Protein AF-A0A1V5Y2J2-F1 (afdb_monomer)

Nearest PDB structures (foldseek):
  9dbq-assembly1_B  TM=7.303E-01  e=3.347E+00  Homo sapiens
  1kmi-assembly1_Z-2  TM=5.490E-01  e=2.030E+00  Escherichia coli
  8vpb-assembly1_B  TM=4.906E-01  e=1.156E+00  Acetivibrio thermocellus ATCC 27405
  5mkk-assembly1_A  TM=4.996E-01  e=5.186E+00  Thermus thermophilus HB27

Foldseek 3Di:
DPPLLVVLVVVLVVLVVVLVVVLVVLVVVLVVLVVVLVVLVVVCVVPPPDVVSVVVNVVSVVVNVVSVVVNVVSVVVSVVSNVVSVVVSVVVVVVVVVVVVVVVVVVVVVVVCCVPPVVVVVVVVVVVVVVVVVVVVVVVVVVVVVVVVVVVVVVVDDPPD

pLDDT: mean 92.44, std 9.31, range [52.56, 97.94]

Sequence (161 aa):
MDIAIVEILNQIEELSRRSEMESDRMTRELAPLENRREDLFNQLSRLGNNENLSRELDQTDEKISELKKKRQEAHNEAVSKIRALRLEAEQVRNRKIEEFKRKYAQIAEERDAIRDEIIPELEQELRDLAIKKKNCDSQLLMLTSEINALDRLEINTPRLE

Mean predicted aligned error: 9.73 Å

Solvent-accessible surface area (backbone atoms only — not comparable to full-atom values): 8704 Å² total; per-residue (Å²): 129,58,67,69,52,53,52,46,51,51,52,43,51,53,48,50,54,52,50,50,56,52,50,52,50,51,51,64,63,42,52,61,46,56,51,48,39,51,53,38,51,55,47,43,72,73,69,46,96,45,67,69,53,50,54,52,36,53,55,41,50,50,52,51,50,53,53,53,49,52,51,51,51,54,50,53,52,47,52,50,53,44,52,53,46,53,51,52,46,48,51,55,52,50,54,52,54,51,52,50,51,52,53,53,50,52,53,50,52,54,50,47,46,44,60,73,48,51,48,54,51,51,53,48,51,51,51,53,50,52,52,52,48,54,50,50,55,52,52,50,51,50,52,54,53,51,50,58,51,49,56,56,49,61,74,69,52,79,82,88,124

Secondary structure (DSSP, 8-state):
--HHHHHHHHHHHHHHHHHHHHHHHHHHHHHHHHHHHHHHHHHHHHH-S-HHHHHHHHHHHHHHHHHHHHHHHHHHHHHHHHHHHHHHHHHHHHHHHHHHHHHHHHHHHHHHHIIIIIHHHHHHHHHHHHHHHHHHHHHHHHHHHHHHHHHHHHHTS----

Radius of gyration: 47.74 Å; Cα contacts (8 Å, |Δi|>4): 46; chains: 1; bounding box: 97×42×135 Å

Structure (mmCIF, N/CA/C/O backbone):
data_AF-A0A1V5Y2J2-F1
#
_entry.id   AF-A0A1V5Y2J2-F1
#
loop_
_atom_site.group_PDB
_atom_site.id
_atom_site.type_symbol
_atom_site.label_atom_id
_atom_site.label_alt_id
_atom_site.label_comp_id
_atom_site.label_asym_id
_atom_site.label_entity_id
_atom_site.label_seq_id
_atom_site.pdbx_PDB_ins_code
_atom_site.Cartn_x
_atom_site.Cartn_y
_atom_site.Cartn_z
_atom_site.occupancy
_atom_site.B_iso_or_equiv
_atom_site.auth_seq_id
_atom_site.auth_comp_id
_atom_site.auth_asym_id
_atom_site.auth_atom_id
_atom_site.pdbx_PDB_model_num
ATOM 1 N N . MET A 1 1 ? 9.505 9.931 -1.154 1.00 54.50 1 MET A N 1
ATOM 2 C CA . MET A 1 1 ? 8.362 9.089 -0.737 1.00 54.50 1 MET A CA 1
ATOM 3 C C . MET A 1 1 ? 7.151 9.611 -1.497 1.00 54.50 1 MET A C 1
ATOM 5 O O . MET A 1 1 ? 7.032 10.828 -1.563 1.00 54.50 1 MET A O 1
ATOM 9 N N . ASP A 1 2 ? 6.353 8.768 -2.165 1.00 71.56 2 ASP A N 1
ATOM 10 C CA . ASP A 1 2 ? 5.178 9.260 -2.910 1.00 71.56 2 ASP A CA 1
ATOM 11 C C . ASP A 1 2 ? 4.220 9.980 -1.965 1.00 71.56 2 ASP A C 1
ATOM 13 O O . ASP A 1 2 ? 3.911 9.445 -0.900 1.00 71.56 2 ASP A O 1
ATOM 17 N N . ILE A 1 3 ? 3.742 11.158 -2.378 1.00 75.38 3 ILE A N 1
ATOM 18 C CA . ILE A 1 3 ? 2.798 11.983 -1.608 1.00 75.38 3 ILE A CA 1
ATOM 19 C C . ILE A 1 3 ? 1.583 11.137 -1.193 1.00 75.38 3 ILE A C 1
ATOM 21 O O . ILE A 1 3 ? 1.216 11.138 -0.025 1.00 75.38 3 ILE A O 1
ATOM 25 N N . ALA A 1 4 ? 1.088 10.282 -2.095 1.00 83.88 4 ALA A N 1
ATOM 26 C CA . ALA A 1 4 ? -0.011 9.357 -1.821 1.00 83.88 4 ALA A CA 1
ATOM 27 C C . ALA A 1 4 ? 0.285 8.340 -0.696 1.00 83.88 4 ALA A C 1
ATOM 29 O O . ALA A 1 4 ? -0.571 8.075 0.139 1.00 83.88 4 ALA A O 1
ATOM 30 N N . ILE A 1 5 ? 1.498 7.772 -0.625 1.00 89.31 5 ILE A N 1
ATOM 31 C CA . ILE A 1 5 ? 1.845 6.818 0.448 1.00 89.31 5 ILE A CA 1
ATOM 32 C C . ILE A 1 5 ? 1.982 7.550 1.786 1.00 89.31 5 ILE A C 1
ATOM 34 O O . ILE A 1 5 ? 1.560 7.028 2.815 1.00 89.31 5 ILE A O 1
ATOM 38 N N . VAL A 1 6 ? 2.557 8.754 1.780 1.00 91.69 6 VAL A N 1
ATOM 39 C CA . VAL A 1 6 ? 2.693 9.579 2.989 1.00 91.69 6 VAL A CA 1
ATOM 40 C C . VAL A 1 6 ? 1.320 9.967 3.536 1.00 91.69 6 VAL A C 1
ATOM 42 O O . VAL A 1 6 ? 1.083 9.838 4.733 1.00 91.69 6 VAL A O 1
ATOM 45 N N . GLU A 1 7 ? 0.395 10.374 2.669 1.00 93.75 7 GLU A N 1
ATOM 46 C CA . GLU A 1 7 ? -0.983 10.693 3.053 1.00 93.75 7 GLU A CA 1
ATOM 47 C C . GLU A 1 7 ? -1.704 9.489 3.668 1.00 93.75 7 GLU A C 1
ATOM 49 O O . GLU A 1 7 ? -2.307 9.621 4.734 1.00 93.75 7 GLU A O 1
ATOM 54 N N . ILE A 1 8 ? -1.581 8.300 3.068 1.00 93.38 8 ILE A N 1
ATOM 55 C CA . ILE A 1 8 ? -2.175 7.069 3.613 1.00 93.38 8 ILE A CA 1
ATOM 56 C C . ILE A 1 8 ? -1.591 6.732 4.993 1.00 93.38 8 ILE A C 1
ATOM 58 O O . ILE A 1 8 ? -2.326 6.359 5.909 1.00 93.38 8 ILE A O 1
ATOM 62 N N . LEU A 1 9 ? -0.275 6.876 5.174 1.00 93.38 9 LEU A N 1
ATOM 63 C CA . LEU A 1 9 ? 0.371 6.636 6.467 1.00 93.38 9 LEU A CA 1
ATOM 64 C C . LEU A 1 9 ? -0.114 7.624 7.534 1.00 93.38 9 LEU A C 1
ATOM 66 O O . LEU A 1 9 ? -0.426 7.196 8.645 1.00 93.38 9 LEU A O 1
ATOM 70 N N . ASN A 1 10 ? -0.261 8.903 7.183 1.00 95.62 10 ASN A N 1
ATOM 71 C CA . ASN A 1 10 ? -0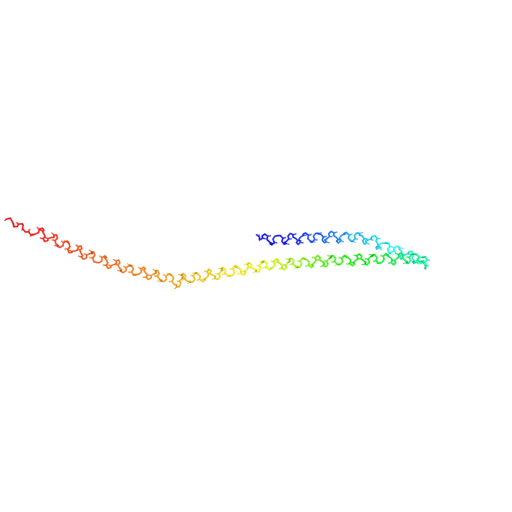.810 9.917 8.085 1.00 95.62 10 ASN A CA 1
ATOM 72 C C . ASN A 1 10 ? -2.250 9.579 8.500 1.00 95.62 10 ASN A C 1
ATOM 74 O O . ASN A 1 10 ? -2.594 9.684 9.676 1.00 95.62 10 ASN A O 1
ATOM 78 N N . GLN A 1 11 ? -3.084 9.113 7.565 1.00 95.69 11 GLN A N 1
ATOM 79 C CA . GLN A 1 11 ? -4.452 8.680 7.868 1.00 95.69 11 GLN A CA 1
ATOM 80 C C . GLN A 1 11 ? -4.483 7.455 8.795 1.00 95.69 11 GLN A C 1
ATOM 82 O O . GLN A 1 11 ? -5.300 7.399 9.715 1.00 95.69 11 GLN A O 1
ATOM 87 N N . ILE A 1 12 ? -3.590 6.478 8.591 1.00 96.00 12 ILE A N 1
ATOM 88 C CA . ILE A 1 12 ? -3.457 5.314 9.484 1.00 96.00 12 ILE A CA 1
ATOM 89 C C . ILE A 1 12 ? -3.047 5.757 10.892 1.00 96.00 12 ILE A C 1
ATOM 91 O O . ILE A 1 12 ? -3.602 5.257 11.874 1.00 96.00 12 ILE A O 1
ATOM 95 N N . GLU A 1 13 ? -2.092 6.682 11.001 1.00 96.00 13 GLU A N 1
ATOM 96 C CA . GLU A 1 13 ? -1.635 7.204 12.288 1.00 96.00 13 GLU A CA 1
ATOM 97 C C . GLU A 1 13 ? -2.765 7.945 13.011 1.00 96.00 13 GLU A C 1
ATOM 99 O O . GLU A 1 13 ? -3.022 7.694 14.191 1.00 96.00 13 GLU A O 1
ATOM 104 N N . GLU A 1 14 ? -3.499 8.797 12.297 1.00 96.44 14 GLU A N 1
ATOM 105 C CA . GLU A 1 14 ? -4.632 9.528 12.851 1.00 96.44 14 GLU A CA 1
ATOM 106 C C . GLU A 1 14 ? -5.746 8.586 13.332 1.00 96.44 14 GLU A C 1
ATOM 108 O O . GLU A 1 14 ? -6.247 8.739 14.449 1.00 96.44 14 GLU A O 1
ATOM 113 N N . LEU A 1 15 ? -6.109 7.577 12.533 1.00 95.50 15 LEU A N 1
ATOM 114 C CA . LEU A 1 15 ? -7.089 6.561 12.926 1.00 95.50 15 LEU A CA 1
ATOM 115 C C . LEU A 1 15 ? -6.640 5.772 14.156 1.00 95.50 15 LEU A C 1
ATOM 117 O O . LEU A 1 15 ? -7.455 5.521 15.043 1.00 95.50 15 LEU A O 1
ATOM 121 N N . SER A 1 16 ? -5.358 5.410 14.230 1.00 93.75 16 SER A N 1
ATOM 122 C CA . SER A 1 16 ? -4.807 4.676 15.373 1.00 93.75 16 SER A CA 1
ATOM 123 C C . SER A 1 16 ? -4.900 5.513 16.649 1.00 93.75 16 SER A C 1
ATOM 125 O O . SER A 1 16 ? -5.477 5.057 17.634 1.00 93.75 16 SER A O 1
ATOM 127 N N . ARG A 1 17 ? -4.467 6.782 16.601 1.00 96.25 17 ARG A N 1
ATOM 128 C CA . ARG A 1 17 ? -4.571 7.704 17.745 1.00 96.25 17 ARG A CA 1
ATOM 129 C C . ARG A 1 17 ? -6.018 7.918 18.183 1.00 96.25 17 ARG A C 1
ATOM 131 O O . ARG A 1 17 ? -6.317 7.878 19.373 1.00 96.25 17 ARG A O 1
ATOM 138 N N . ARG A 1 18 ? -6.940 8.132 17.237 1.00 94.38 18 ARG A N 1
ATOM 139 C CA . ARG A 1 18 ? -8.372 8.283 17.548 1.00 94.38 18 ARG A CA 1
ATOM 140 C C . ARG A 1 18 ? -8.944 7.019 18.193 1.00 94.38 18 ARG A C 1
ATOM 142 O O . ARG A 1 18 ? -9.685 7.128 19.166 1.00 94.38 18 ARG A O 1
ATOM 149 N N . SER A 1 19 ? -8.582 5.839 17.688 1.00 93.69 19 SER A N 1
ATOM 150 C CA . SER A 1 19 ? -9.021 4.559 18.251 1.00 93.69 19 SER A CA 1
ATOM 151 C C . SER A 1 19 ? -8.508 4.339 19.675 1.00 93.69 19 SER A C 1
ATOM 153 O O . SER A 1 19 ? -9.241 3.795 20.498 1.00 93.69 19 SER A O 1
ATOM 155 N N . GLU A 1 20 ? -7.270 4.736 19.972 1.00 93.81 20 GLU A N 1
ATOM 156 C CA . GLU A 1 20 ? -6.704 4.652 21.323 1.00 93.81 20 GLU A CA 1
ATOM 157 C C . GLU A 1 20 ? -7.438 5.583 22.289 1.00 93.81 20 GLU A C 1
ATOM 159 O O . GLU A 1 20 ? -7.930 5.125 23.320 1.00 93.81 20 GLU A O 1
ATOM 164 N N . MET A 1 21 ? -7.615 6.856 21.918 1.00 95.25 21 MET A N 1
ATOM 165 C CA . MET A 1 21 ? -8.342 7.824 22.749 1.00 95.25 21 MET A CA 1
ATOM 166 C C . MET A 1 21 ? -9.772 7.367 23.063 1.00 95.25 21 MET A C 1
ATOM 168 O O . MET A 1 21 ? -10.238 7.508 24.194 1.00 95.25 21 MET A O 1
ATOM 172 N N . GLU A 1 22 ? -10.472 6.806 22.078 1.00 93.44 22 GLU A N 1
ATOM 173 C CA . GLU A 1 22 ? -11.839 6.317 22.262 1.00 93.44 22 GLU A CA 1
ATOM 174 C C . GLU A 1 22 ? -11.881 5.048 23.138 1.00 93.44 22 GLU A C 1
ATOM 176 O O . GLU A 1 22 ? -12.752 4.909 23.999 1.00 93.44 22 GLU A O 1
ATOM 181 N N . SER A 1 23 ? -10.902 4.147 22.995 1.00 92.12 23 SER A N 1
ATOM 182 C CA . SER A 1 23 ? -10.745 2.984 23.882 1.00 92.12 23 SER A CA 1
ATOM 183 C C . SER A 1 23 ? -10.490 3.404 25.334 1.00 92.12 23 SER A C 1
ATOM 185 O O . SER A 1 23 ? -11.089 2.843 26.259 1.00 92.12 23 SER A O 1
ATOM 187 N N . ASP A 1 24 ? -9.635 4.402 25.547 1.00 94.81 24 ASP A N 1
ATOM 188 C CA . ASP A 1 24 ? -9.339 4.941 26.875 1.00 94.81 24 ASP A CA 1
ATOM 189 C C . ASP A 1 24 ? -10.571 5.587 27.500 1.00 94.81 24 ASP A C 1
ATOM 191 O O . ASP A 1 24 ? -10.886 5.341 28.668 1.00 94.81 24 ASP A O 1
ATOM 195 N N . ARG A 1 25 ? -11.313 6.373 26.713 1.00 95.94 25 ARG A N 1
ATOM 196 C CA . ARG A 1 25 ? -12.572 6.978 27.147 1.00 95.94 25 ARG A CA 1
ATOM 197 C C . ARG A 1 25 ? -13.569 5.915 27.609 1.00 95.94 25 ARG A C 1
ATOM 199 O O . ARG A 1 25 ? -14.072 6.012 28.725 1.00 95.94 25 ARG A O 1
ATOM 206 N N . MET A 1 26 ? -13.816 4.885 26.800 1.00 94.12 26 MET A N 1
ATOM 207 C CA . MET A 1 26 ? -14.757 3.820 27.166 1.00 94.12 26 MET A CA 1
ATOM 208 C C . MET A 1 26 ? -14.290 3.018 28.382 1.00 94.12 26 MET A C 1
ATOM 210 O O . MET A 1 26 ? -15.109 2.609 29.200 1.00 94.12 26 MET A O 1
ATOM 214 N N . THR A 1 27 ? -12.980 2.828 28.549 1.00 93.75 27 THR A N 1
ATOM 215 C CA . THR A 1 27 ? -12.422 2.186 29.750 1.00 93.75 27 THR A CA 1
ATOM 216 C C . THR A 1 27 ? -12.724 3.010 31.004 1.00 93.75 27 THR A C 1
ATOM 218 O O . THR A 1 27 ? -13.126 2.452 32.025 1.00 93.75 27 THR A O 1
ATOM 221 N N . ARG A 1 28 ? -12.599 4.341 30.922 1.00 94.94 28 ARG A N 1
ATOM 222 C CA . ARG A 1 28 ? -12.957 5.248 32.025 1.00 94.94 28 ARG A CA 1
ATOM 223 C C . ARG A 1 28 ? -14.457 5.263 32.318 1.00 94.94 28 ARG A C 1
ATOM 225 O O . ARG A 1 28 ? -14.819 5.383 33.480 1.00 94.94 28 ARG A O 1
ATOM 232 N N . GLU A 1 29 ? -15.312 5.138 31.304 1.00 95.12 29 GLU A N 1
ATOM 233 C CA . GLU A 1 29 ? -16.772 5.053 31.481 1.00 95.12 29 GLU A CA 1
ATOM 234 C C . GLU A 1 29 ? -17.213 3.697 32.074 1.00 95.12 29 GLU A C 1
ATOM 236 O O . GLU A 1 29 ? -18.138 3.653 32.883 1.00 95.12 29 GLU A O 1
ATOM 241 N N . LEU A 1 30 ? -16.526 2.598 31.736 1.00 96.56 30 LEU A N 1
ATOM 242 C CA . LEU A 1 30 ? -16.814 1.250 32.249 1.00 96.56 30 LEU A CA 1
ATOM 243 C C . LEU A 1 30 ? -16.416 1.056 33.716 1.00 96.56 30 LEU A C 1
ATOM 245 O O . LEU A 1 30 ? -17.176 0.462 34.477 1.00 96.56 30 LEU A O 1
ATOM 249 N N . ALA A 1 31 ? -15.252 1.565 34.125 1.00 96.44 31 ALA A N 1
ATOM 250 C CA . ALA A 1 31 ? -14.715 1.366 35.473 1.00 96.44 31 ALA A CA 1
ATOM 251 C C . ALA A 1 31 ? -15.699 1.699 36.625 1.00 96.44 31 ALA A C 1
ATOM 253 O O . ALA A 1 31 ? -15.871 0.860 37.513 1.00 96.44 31 ALA A O 1
ATOM 254 N N . PRO A 1 32 ? -16.387 2.862 36.655 1.00 97.50 32 PRO A N 1
ATOM 255 C CA . PRO A 1 32 ? -17.336 3.162 37.727 1.00 97.50 32 PRO A CA 1
ATOM 256 C C . PRO A 1 32 ? -18.569 2.251 37.703 1.00 97.50 32 PRO A C 1
ATOM 258 O O . PRO A 1 32 ? -19.116 1.959 38.763 1.00 97.50 32 PRO A O 1
ATOM 261 N N . LEU A 1 33 ? -18.999 1.782 36.528 1.00 97.19 33 LEU A N 1
ATOM 262 C CA . LEU A 1 33 ? -20.123 0.854 36.411 1.00 97.19 33 LEU A CA 1
ATOM 263 C C . LEU A 1 33 ? -19.753 -0.534 36.933 1.00 97.19 33 LEU A C 1
ATOM 265 O O . LEU A 1 33 ? -20.547 -1.139 37.644 1.00 97.19 33 LEU A O 1
ATOM 269 N N . GLU A 1 34 ? -18.543 -1.017 36.643 1.00 95.75 34 GLU A N 1
ATOM 270 C CA . GLU A 1 34 ?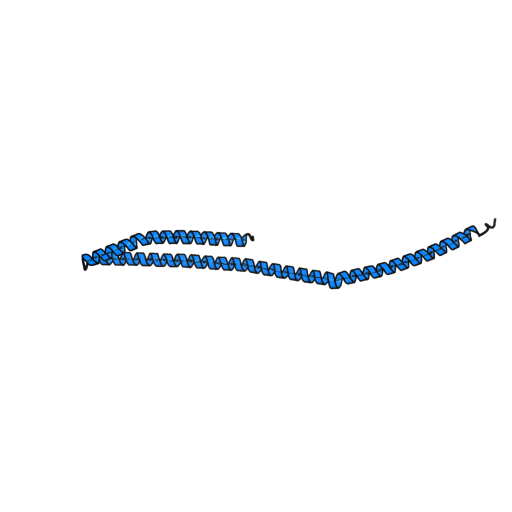 -18.054 -2.292 37.179 1.00 95.75 34 GLU A CA 1
ATOM 271 C C . GLU A 1 34 ? -17.930 -2.244 38.710 1.00 95.75 34 GLU A C 1
ATOM 273 O O . GLU A 1 34 ? -18.367 -3.180 39.381 1.00 95.75 34 GLU A O 1
ATOM 278 N N . ASN A 1 35 ? -17.453 -1.126 39.269 1.00 97.00 35 ASN A N 1
ATOM 279 C CA . ASN A 1 35 ? -17.456 -0.908 40.719 1.00 97.00 35 ASN A CA 1
ATOM 280 C C . ASN A 1 35 ? -18.886 -0.875 41.286 1.00 97.00 35 ASN A C 1
ATOM 282 O O . ASN A 1 35 ? -19.169 -1.524 42.290 1.00 97.00 35 ASN A O 1
ATOM 286 N N . ARG A 1 36 ? -19.814 -0.166 40.625 1.00 96.25 36 ARG A N 1
ATOM 287 C CA . ARG A 1 36 ? -21.217 -0.094 41.059 1.00 96.25 36 ARG A CA 1
ATOM 288 C C . ARG A 1 36 ? -21.896 -1.461 41.026 1.00 96.25 36 ARG A C 1
ATOM 290 O O . ARG A 1 36 ? -22.638 -1.779 41.951 1.00 96.25 36 ARG A O 1
ATOM 297 N N . ARG A 1 37 ? -21.635 -2.269 39.996 1.00 97.06 37 ARG A N 1
ATOM 298 C CA . ARG A 1 37 ? -22.133 -3.645 39.880 1.00 97.06 37 ARG A CA 1
ATOM 299 C C . ARG A 1 37 ? -21.678 -4.491 41.068 1.00 97.06 37 ARG A C 1
ATOM 301 O O . ARG A 1 37 ? -22.496 -5.170 41.681 1.00 97.06 37 ARG A O 1
ATOM 308 N N . GLU A 1 38 ? -20.394 -4.417 41.411 1.00 96.62 38 GLU A N 1
ATOM 309 C CA . GLU A 1 38 ? -19.823 -5.141 42.552 1.00 96.62 38 GLU A CA 1
ATOM 310 C C . GLU A 1 38 ? -20.456 -4.694 43.881 1.00 96.62 38 GLU A C 1
ATOM 312 O O . GLU A 1 38 ? -20.842 -5.521 44.708 1.00 96.62 38 GLU A O 1
ATOM 317 N N . ASP A 1 39 ? -20.649 -3.387 44.072 1.00 96.44 39 ASP A N 1
ATOM 318 C CA . ASP A 1 39 ? -21.320 -2.843 45.256 1.00 96.44 39 ASP A CA 1
ATOM 319 C C . ASP A 1 39 ? -22.775 -3.322 45.372 1.00 96.44 39 ASP A C 1
ATOM 321 O O . ASP A 1 39 ? -23.208 -3.728 46.453 1.00 96.44 39 ASP A O 1
ATOM 325 N N . LEU A 1 40 ? -23.533 -3.296 44.271 1.00 95.19 40 LEU A N 1
ATOM 326 C CA . LEU A 1 40 ? -24.924 -3.757 44.225 1.00 95.19 40 LEU A CA 1
ATOM 327 C C . LEU A 1 40 ? -25.027 -5.253 44.525 1.00 95.19 40 LEU A C 1
ATOM 329 O O . LEU A 1 40 ? -25.873 -5.661 45.322 1.00 95.19 40 LEU A O 1
ATOM 333 N N . PHE A 1 41 ? -24.128 -6.060 43.962 1.00 94.25 41 PHE A N 1
ATOM 334 C CA . PHE A 1 41 ? -24.050 -7.492 44.234 1.00 94.25 41 PHE A CA 1
ATOM 335 C C . PHE A 1 41 ? -23.757 -7.780 45.715 1.00 94.25 41 PHE A C 1
ATOM 337 O O . PHE A 1 41 ? -24.423 -8.605 46.351 1.00 94.25 41 PHE A O 1
ATOM 344 N N . ASN A 1 42 ? -22.810 -7.046 46.303 1.00 94.62 42 ASN A N 1
ATOM 345 C CA . ASN A 1 42 ? -22.481 -7.151 47.723 1.00 94.62 42 ASN A CA 1
ATOM 346 C C . ASN A 1 42 ? -23.651 -6.728 48.625 1.00 94.62 42 ASN A C 1
ATOM 348 O O . ASN A 1 42 ? -23.901 -7.358 49.657 1.00 94.62 42 ASN A O 1
ATOM 352 N N . GLN A 1 43 ? -24.395 -5.686 48.247 1.00 93.75 43 GLN A N 1
ATOM 353 C CA . GLN A 1 43 ? -25.591 -5.254 48.974 1.00 93.75 43 GLN A CA 1
ATOM 354 C C . GLN A 1 43 ? -26.719 -6.284 48.885 1.00 93.75 43 GLN A C 1
ATOM 356 O O . GLN A 1 43 ? -27.289 -6.636 49.918 1.00 93.75 43 GLN A O 1
ATOM 361 N N . LEU A 1 44 ? -27.003 -6.813 47.692 1.00 93.12 44 LEU A N 1
ATOM 362 C CA . LEU A 1 44 ? -27.979 -7.888 47.479 1.00 93.12 44 LEU A CA 1
ATOM 363 C C . LEU A 1 44 ? -27.644 -9.132 48.301 1.00 93.12 44 LEU A C 1
ATOM 365 O O . LEU A 1 44 ? -28.534 -9.705 48.925 1.00 93.12 44 LEU A O 1
ATOM 369 N N . SER A 1 45 ? -26.363 -9.496 48.368 1.00 91.62 45 SER A N 1
ATOM 370 C CA . SER A 1 45 ? -25.888 -10.642 49.152 1.00 91.62 45 SER A CA 1
ATOM 371 C C . SER A 1 45 ? -26.129 -10.480 50.657 1.00 91.62 45 SER A C 1
ATOM 373 O O . SER A 1 45 ? -26.371 -11.464 51.350 1.00 91.62 45 SER A O 1
ATOM 375 N N . ARG A 1 46 ? -26.073 -9.246 51.180 1.00 92.50 46 ARG A N 1
ATOM 376 C CA . ARG A 1 46 ? -26.315 -8.950 52.605 1.00 92.50 46 ARG A CA 1
ATOM 377 C C . ARG A 1 46 ? -27.791 -8.785 52.936 1.00 92.50 46 ARG A C 1
ATOM 379 O O . ARG A 1 46 ? -28.231 -9.228 53.991 1.00 92.50 46 ARG A O 1
ATOM 386 N N . LEU A 1 47 ? -28.519 -8.074 52.080 1.00 89.75 47 LEU A N 1
ATOM 387 C CA . LEU A 1 47 ? -29.898 -7.672 52.345 1.00 89.75 47 LEU A CA 1
ATOM 388 C C . LEU A 1 47 ? -30.898 -8.766 51.959 1.00 89.75 47 LEU A C 1
ATOM 390 O O . LEU A 1 47 ? -31.941 -8.854 52.598 1.00 89.75 47 LEU A O 1
ATOM 394 N N . GLY A 1 48 ? -30.567 -9.610 50.973 1.00 81.25 48 GLY A N 1
ATOM 395 C CA . GLY A 1 48 ? -31.465 -10.625 50.420 1.00 81.25 48 GLY A CA 1
ATOM 396 C C . GLY A 1 48 ? -32.688 -10.014 49.718 1.00 81.25 48 GLY A C 1
ATOM 397 O O . GLY A 1 48 ? -33.161 -8.950 50.100 1.00 81.25 48 GLY A O 1
ATOM 398 N N . ASN A 1 49 ? -33.193 -10.670 48.665 1.00 78.75 49 ASN A N 1
ATOM 399 C CA . ASN A 1 49 ? -34.448 -10.363 47.946 1.00 78.75 49 ASN A CA 1
ATOM 400 C C . ASN A 1 49 ? -34.904 -8.887 47.947 1.00 78.75 49 ASN A C 1
ATOM 402 O O . ASN A 1 49 ? -36.046 -8.571 48.282 1.00 78.75 49 ASN A O 1
ATOM 406 N N . ASN A 1 50 ? -34.018 -7.973 47.547 1.00 93.38 50 ASN A N 1
ATOM 407 C CA . ASN A 1 50 ? -34.359 -6.570 47.361 1.00 93.38 50 ASN A CA 1
ATOM 408 C C . ASN A 1 50 ? -34.579 -6.310 45.869 1.00 93.38 50 ASN A C 1
ATOM 410 O O . ASN A 1 50 ? -33.621 -6.166 45.109 1.00 93.38 50 ASN A O 1
ATOM 414 N N . GLU A 1 51 ? -35.844 -6.256 45.451 1.00 91.44 51 GLU A N 1
ATOM 415 C CA . GLU A 1 51 ? -36.216 -6.080 44.040 1.00 91.44 51 GLU A CA 1
ATOM 416 C C . GLU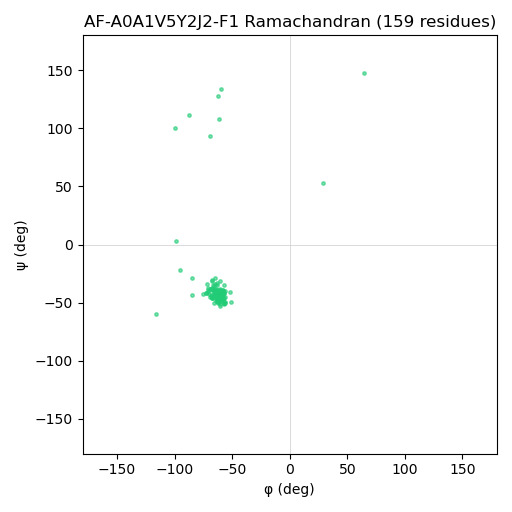 A 1 51 ? -35.630 -4.808 43.417 1.00 91.44 51 GLU A C 1
ATOM 418 O O . GLU A 1 51 ? -35.255 -4.819 42.246 1.00 91.44 51 GLU A O 1
ATOM 423 N N . ASN A 1 52 ? -35.511 -3.721 44.187 1.00 94.00 52 ASN A N 1
ATOM 424 C CA . ASN A 1 52 ? -34.952 -2.469 43.679 1.00 94.00 52 ASN A CA 1
ATOM 425 C C . ASN A 1 52 ? -33.460 -2.618 43.369 1.00 94.00 52 ASN A C 1
ATOM 427 O O . ASN A 1 52 ? -33.022 -2.209 42.297 1.00 94.00 52 ASN A O 1
ATOM 431 N N . LEU A 1 53 ? -32.698 -3.247 44.271 1.00 93.75 53 LEU A N 1
ATOM 432 C CA . LEU A 1 53 ? -31.278 -3.515 44.038 1.00 93.75 53 LEU A CA 1
ATOM 433 C C . LEU A 1 53 ? -31.072 -4.511 42.892 1.00 93.75 53 LEU A C 1
ATOM 435 O O . LEU A 1 53 ? -30.134 -4.342 42.122 1.00 93.75 53 LEU A O 1
ATOM 439 N N . SER A 1 54 ? -31.955 -5.507 42.750 1.00 93.69 54 SER A N 1
ATOM 440 C CA . SER A 1 54 ? -31.908 -6.451 41.624 1.00 93.69 54 SER A CA 1
ATOM 441 C C . SER A 1 54 ? -32.098 -5.731 40.292 1.00 93.69 54 SER A C 1
ATOM 443 O O . SER A 1 54 ? -31.279 -5.885 39.396 1.00 93.69 54 SER A O 1
ATOM 445 N N . ARG A 1 55 ? -33.121 -4.873 40.180 1.00 95.50 55 ARG A N 1
ATOM 446 C CA . ARG A 1 55 ? -33.352 -4.085 38.959 1.00 95.50 55 ARG A CA 1
ATOM 447 C C . ARG A 1 55 ? -32.202 -3.130 38.654 1.00 95.50 55 ARG A C 1
ATOM 449 O O . ARG A 1 55 ? -31.868 -2.938 37.491 1.00 95.50 55 ARG A O 1
ATOM 456 N N . GLU A 1 56 ? -31.611 -2.503 39.672 1.00 95.94 56 GLU A N 1
ATOM 457 C CA . GLU A 1 56 ? -30.464 -1.612 39.471 1.00 95.94 56 GLU A CA 1
ATOM 458 C C . GLU A 1 56 ? -29.216 -2.382 39.012 1.00 95.94 56 GLU A C 1
ATOM 460 O O . GLU A 1 56 ? -28.470 -1.890 38.161 1.00 95.94 56 GLU A O 1
ATOM 465 N N . LEU A 1 57 ? -29.003 -3.595 39.537 1.00 96.25 57 LEU A N 1
ATOM 466 C CA . LEU A 1 57 ? -27.927 -4.484 39.104 1.00 96.25 57 LEU A CA 1
ATOM 467 C C . LEU A 1 57 ? -28.106 -4.864 37.632 1.00 96.25 57 LEU A C 1
ATOM 469 O O . LEU A 1 57 ? -27.187 -4.638 36.848 1.00 96.25 57 LEU A O 1
ATOM 473 N N . ASP A 1 58 ? -29.305 -5.307 37.248 1.00 96.56 58 ASP A N 1
ATOM 474 C CA . ASP A 1 58 ? -29.630 -5.675 35.865 1.00 96.56 58 ASP A CA 1
ATOM 475 C C . ASP A 1 58 ? -29.398 -4.496 34.900 1.00 96.56 58 ASP A C 1
ATOM 477 O O . ASP A 1 58 ? -28.713 -4.635 33.888 1.00 96.56 58 ASP A O 1
ATOM 481 N N . GLN A 1 59 ? -29.872 -3.292 35.246 1.00 97.06 59 GLN A N 1
ATOM 482 C CA . GLN A 1 59 ? -29.641 -2.079 34.445 1.00 97.06 59 GLN A CA 1
ATOM 483 C C . GLN A 1 59 ? -28.158 -1.698 34.346 1.00 97.06 59 GLN A C 1
ATOM 485 O O . GLN A 1 59 ? -27.715 -1.135 33.340 1.00 97.06 59 GLN A O 1
ATOM 490 N N . THR A 1 60 ? -27.387 -1.940 35.406 1.00 97.06 60 THR A N 1
ATOM 491 C CA . THR A 1 60 ? -25.944 -1.682 35.407 1.00 97.06 60 THR A CA 1
ATOM 492 C C . THR A 1 60 ? -25.230 -2.680 34.499 1.00 97.06 60 THR A C 1
ATOM 494 O O . THR A 1 60 ? -24.383 -2.273 33.703 1.00 97.06 60 THR A O 1
ATOM 497 N N . ASP A 1 61 ? -25.610 -3.956 34.551 1.00 97.25 61 ASP A N 1
ATOM 498 C CA . ASP A 1 61 ? -25.073 -5.006 33.686 1.00 97.25 61 ASP A CA 1
ATOM 499 C C . ASP A 1 61 ? -25.408 -4.778 32.207 1.00 97.25 61 ASP A C 1
ATOM 501 O O . ASP A 1 61 ? -24.525 -4.911 31.353 1.00 97.25 61 ASP A O 1
ATOM 505 N N . GLU A 1 62 ? -26.633 -4.348 31.895 1.00 97.44 62 GLU A N 1
ATOM 506 C CA . GLU A 1 62 ? -27.027 -3.946 30.540 1.00 97.44 62 GLU A CA 1
ATOM 507 C C . GLU A 1 62 ? -26.123 -2.824 30.011 1.00 97.44 62 GLU A C 1
ATOM 509 O O . GLU A 1 62 ? -25.522 -2.968 28.944 1.00 97.44 62 GLU A O 1
ATOM 514 N N . LYS A 1 63 ? -25.919 -1.752 30.790 1.00 96.69 63 LYS A N 1
ATOM 515 C CA . LYS A 1 63 ? -25.034 -0.637 30.401 1.00 96.69 63 LYS A CA 1
ATOM 516 C C . LYS A 1 63 ? -23.582 -1.071 30.204 1.00 96.69 63 LYS A C 1
ATOM 518 O O . LYS A 1 63 ? -22.935 -0.634 29.252 1.00 96.69 63 LYS A O 1
ATOM 523 N N . ILE A 1 64 ? -23.053 -1.927 31.083 1.00 97.25 64 ILE A N 1
ATOM 524 C CA . ILE A 1 64 ? -21.697 -2.485 30.937 1.00 97.25 64 ILE A CA 1
ATOM 525 C C . ILE A 1 64 ? -21.596 -3.270 29.625 1.00 97.25 64 ILE A C 1
ATOM 527 O O . ILE A 1 64 ? -20.619 -3.120 28.887 1.00 97.25 64 ILE A O 1
ATOM 531 N N . SER A 1 65 ? -22.598 -4.097 29.325 1.00 96.62 65 SER A N 1
ATOM 532 C CA . SER A 1 65 ? -22.644 -4.911 28.110 1.00 96.62 65 SER A CA 1
ATOM 533 C C . SER A 1 65 ? -22.699 -4.048 26.846 1.00 96.62 65 SER A C 1
ATOM 535 O O . SER A 1 65 ? -21.905 -4.249 25.923 1.00 96.62 65 SER A O 1
ATOM 537 N N . GLU A 1 66 ? -23.557 -3.025 26.827 1.00 96.69 66 GLU A N 1
ATOM 538 C CA . GLU A 1 66 ? -23.662 -2.064 25.724 1.00 96.69 66 GLU A CA 1
ATOM 539 C C . GLU A 1 66 ? -22.341 -1.333 25.470 1.00 96.69 66 GLU A C 1
ATOM 541 O O . GLU A 1 66 ? -21.880 -1.262 24.328 1.00 96.69 66 GLU A O 1
ATOM 546 N N . LEU A 1 67 ? -21.684 -0.839 26.525 1.00 95.44 67 LEU A N 1
ATOM 547 C CA . LEU A 1 67 ? -20.396 -0.154 26.404 1.00 95.44 67 LEU A CA 1
ATOM 548 C C . LEU A 1 67 ? -19.286 -1.092 25.918 1.00 95.44 67 LEU A C 1
ATOM 550 O O . LEU A 1 67 ? -18.488 -0.705 25.062 1.00 95.44 67 LEU A O 1
ATOM 554 N N . LYS A 1 68 ? -19.243 -2.342 26.399 1.00 94.44 68 LYS A N 1
ATOM 555 C CA . LYS A 1 68 ? -18.286 -3.351 25.912 1.00 94.44 68 LYS A CA 1
ATOM 556 C C . LYS A 1 68 ? -18.508 -3.667 24.436 1.00 94.44 68 LYS A C 1
ATOM 558 O O . LYS A 1 68 ? -17.541 -3.722 23.674 1.00 94.44 68 LYS A O 1
ATOM 563 N N . LYS A 1 69 ? -19.765 -3.817 24.014 1.00 95.56 69 LYS A N 1
ATOM 564 C CA . LYS A 1 69 ? -20.122 -4.039 22.610 1.00 95.56 69 LYS A CA 1
ATOM 565 C C . LYS A 1 69 ? -19.709 -2.853 21.740 1.00 95.56 69 LYS A C 1
ATOM 567 O O . LYS A 1 69 ? -18.996 -3.046 20.758 1.00 95.56 69 LYS A O 1
ATOM 572 N N . LYS A 1 70 ? -20.065 -1.631 22.141 1.00 94.38 70 LYS A N 1
ATOM 573 C CA . LYS A 1 70 ? -19.693 -0.399 21.434 1.00 94.38 70 LYS A CA 1
ATOM 574 C C . LYS A 1 70 ? -18.174 -0.248 21.306 1.00 94.38 70 LYS A C 1
ATOM 576 O O . LYS A 1 70 ? -17.680 0.120 20.241 1.00 94.38 70 LYS A O 1
ATOM 581 N N . ARG A 1 71 ? -17.418 -0.597 22.354 1.00 94.00 71 ARG A N 1
ATOM 582 C CA . ARG A 1 71 ? -15.947 -0.615 22.327 1.00 94.00 71 ARG A CA 1
ATOM 583 C C . ARG A 1 71 ? -15.408 -1.576 21.280 1.00 94.00 71 ARG A C 1
ATOM 585 O O . ARG A 1 71 ? -14.518 -1.211 20.513 1.00 94.00 71 ARG A O 1
ATOM 592 N N . GLN A 1 72 ? -15.949 -2.789 21.241 1.00 94.12 72 GLN A N 1
ATOM 593 C CA . GLN A 1 72 ? -15.531 -3.792 20.272 1.00 94.12 72 GLN A CA 1
ATOM 594 C C . GLN A 1 72 ? -15.863 -3.369 18.836 1.00 94.12 72 GLN A C 1
ATOM 596 O O . GLN A 1 72 ? -15.041 -3.549 17.940 1.00 94.12 72 GLN A O 1
ATOM 601 N N . GLU A 1 73 ? -17.041 -2.790 18.612 1.00 95.25 73 GLU A N 1
ATOM 602 C CA . GLU A 1 73 ? -17.466 -2.292 17.301 1.00 95.25 73 GLU A CA 1
ATOM 603 C C . GLU A 1 73 ? -16.555 -1.168 16.802 1.00 95.25 73 GLU A C 1
ATOM 605 O O . GLU A 1 73 ? -16.042 -1.256 15.686 1.00 95.25 73 GLU A O 1
ATOM 610 N N . ALA A 1 74 ? -16.265 -0.175 17.649 1.00 94.00 74 ALA A N 1
ATOM 611 C CA . ALA A 1 74 ? -15.352 0.915 17.312 1.00 94.00 74 ALA A CA 1
ATOM 612 C C . ALA A 1 74 ? -13.941 0.403 16.973 1.00 94.00 74 ALA A C 1
ATOM 614 O O . ALA A 1 74 ? -13.330 0.839 15.995 1.00 94.00 74 ALA A O 1
ATOM 615 N N . HIS A 1 75 ? -13.434 -0.568 17.741 1.00 93.38 75 HIS A N 1
ATOM 616 C CA . HIS A 1 75 ? -12.146 -1.198 17.458 1.00 93.38 75 HIS A CA 1
ATOM 617 C C . HIS A 1 75 ? -12.152 -1.935 16.111 1.00 93.38 75 HIS A C 1
ATOM 619 O O . HIS A 1 75 ? -11.255 -1.742 15.288 1.00 93.38 75 HIS A O 1
ATOM 625 N N . ASN A 1 76 ? -13.179 -2.748 15.853 1.00 95.25 76 ASN A N 1
ATOM 626 C CA . ASN A 1 76 ? -13.317 -3.485 14.598 1.00 95.25 76 ASN A CA 1
ATOM 627 C C . ASN A 1 76 ? -13.409 -2.537 13.394 1.00 95.25 76 ASN A C 1
ATOM 629 O O . ASN A 1 76 ? -12.809 -2.804 12.351 1.00 95.25 76 ASN A O 1
ATOM 633 N N . GLU A 1 77 ? -14.122 -1.419 13.537 1.00 94.38 77 GLU A N 1
ATOM 634 C CA . GLU A 1 77 ? -14.229 -0.394 12.503 1.00 94.38 77 GLU A CA 1
ATOM 635 C C . GLU A 1 77 ? -12.867 0.251 12.206 1.00 94.38 77 GLU A C 1
ATOM 637 O O . GLU A 1 77 ? -12.471 0.342 11.040 1.00 94.38 77 GLU A O 1
ATOM 642 N N . ALA A 1 78 ? -12.115 0.643 13.239 1.00 94.62 78 ALA A N 1
ATOM 643 C CA . ALA A 1 78 ? -10.776 1.206 13.077 1.00 94.62 78 ALA A CA 1
ATOM 644 C C . ALA A 1 78 ? -9.823 0.215 12.388 1.00 94.62 78 ALA A C 1
ATOM 646 O O . ALA A 1 78 ? -9.150 0.570 11.418 1.00 94.62 78 ALA A O 1
ATOM 647 N N . VAL A 1 79 ? -9.820 -1.051 12.820 1.00 95.25 79 VAL A N 1
ATOM 648 C CA . VAL A 1 79 ? -9.010 -2.116 12.207 1.00 95.25 79 VAL A CA 1
ATOM 649 C C . VAL A 1 79 ? -9.397 -2.336 10.745 1.00 95.25 79 VAL A C 1
ATOM 651 O O . VAL A 1 79 ? -8.517 -2.489 9.895 1.00 95.25 79 VAL A O 1
ATOM 654 N N . SER A 1 80 ? -10.693 -2.328 10.432 1.00 97.56 80 SER A N 1
ATOM 655 C CA . SER A 1 80 ? -11.195 -2.466 9.062 1.00 97.56 80 SER A CA 1
ATOM 656 C C . SER A 1 80 ? -10.699 -1.329 8.162 1.00 97.56 80 SER A C 1
ATOM 658 O O . SER A 1 80 ? -10.114 -1.585 7.107 1.00 97.56 80 SER A O 1
ATOM 660 N N . LYS A 1 81 ? -10.820 -0.074 8.616 1.00 96.88 81 LYS A N 1
ATOM 661 C CA . LYS A 1 81 ? -10.324 1.104 7.884 1.00 96.88 81 LYS A CA 1
ATOM 662 C C . LYS A 1 81 ? -8.810 1.064 7.686 1.00 96.88 81 LYS A C 1
ATOM 664 O O . LYS A 1 81 ? -8.336 1.287 6.576 1.00 96.88 81 LYS A O 1
ATOM 669 N N . ILE A 1 82 ? -8.046 0.704 8.719 1.00 96.06 82 ILE A N 1
ATOM 670 C CA . ILE A 1 82 ? -6.586 0.562 8.618 1.00 96.06 82 ILE A CA 1
ATOM 671 C C . ILE A 1 82 ? -6.207 -0.522 7.602 1.00 96.06 82 ILE A C 1
ATOM 673 O O . ILE A 1 82 ? -5.272 -0.334 6.825 1.00 96.06 82 ILE A O 1
ATOM 677 N N . ARG A 1 83 ? -6.919 -1.656 7.568 1.00 95.62 83 ARG A N 1
ATOM 678 C CA . ARG A 1 83 ? -6.683 -2.705 6.562 1.00 95.62 83 ARG A CA 1
ATOM 679 C C . ARG A 1 83 ? -6.960 -2.207 5.145 1.00 95.62 83 ARG A C 1
ATOM 681 O O . ARG A 1 83 ? -6.151 -2.479 4.262 1.00 95.62 83 ARG A O 1
ATOM 688 N N . ALA A 1 84 ? -8.050 -1.468 4.941 1.00 95.75 84 ALA A N 1
ATOM 689 C CA . ALA A 1 84 ? -8.375 -0.882 3.642 1.00 95.75 84 ALA A CA 1
ATOM 690 C C . ALA A 1 84 ? -7.275 0.083 3.168 1.00 95.75 84 ALA A C 1
ATOM 692 O O . ALA A 1 84 ? -6.774 -0.058 2.055 1.00 95.75 84 ALA A O 1
ATOM 693 N N . LEU A 1 85 ? -6.819 0.976 4.049 1.00 94.75 85 LEU A N 1
ATOM 694 C CA . LEU A 1 85 ? -5.727 1.910 3.760 1.00 94.75 85 LEU A CA 1
ATOM 695 C C . LEU A 1 85 ? -4.402 1.195 3.457 1.00 94.75 85 LEU A C 1
ATOM 697 O O . LEU A 1 85 ? -3.686 1.562 2.529 1.00 94.75 85 LEU A O 1
ATOM 701 N N . ARG A 1 86 ? -4.071 0.126 4.191 1.00 94.75 86 ARG A N 1
ATOM 702 C CA . ARG A 1 86 ? -2.877 -0.688 3.896 1.00 94.75 86 ARG A CA 1
ATOM 703 C C . ARG A 1 86 ? -2.946 -1.335 2.514 1.00 94.75 86 ARG A C 1
ATOM 705 O O . ARG A 1 86 ? -1.934 -1.360 1.815 1.00 94.75 86 ARG A O 1
ATOM 712 N N . LEU A 1 87 ? -4.116 -1.836 2.119 1.00 96.00 87 LEU A N 1
ATOM 713 C CA . LEU A 1 87 ? -4.320 -2.411 0.791 1.00 96.00 87 LEU A CA 1
ATOM 714 C C . LEU A 1 87 ? -4.167 -1.350 -0.305 1.00 96.00 87 LEU A C 1
ATOM 716 O O . LEU A 1 87 ? -3.544 -1.612 -1.330 1.00 96.00 87 LEU A O 1
ATOM 720 N N . GLU A 1 88 ? -4.687 -0.146 -0.084 1.00 94.00 88 GLU A N 1
ATOM 721 C CA . GLU A 1 88 ? -4.513 0.977 -1.006 1.00 94.00 88 GLU A CA 1
ATOM 722 C C . GLU A 1 88 ? -3.031 1.343 -1.179 1.00 94.00 88 GLU A C 1
ATOM 724 O O . GLU A 1 88 ? -2.539 1.426 -2.307 1.00 94.00 88 GLU A O 1
ATOM 729 N N . ALA A 1 89 ? -2.279 1.457 -0.079 1.00 92.75 89 ALA A N 1
ATOM 730 C CA . ALA A 1 89 ? -0.839 1.710 -0.132 1.00 92.75 89 ALA A CA 1
ATOM 731 C C . ALA A 1 89 ? -0.088 0.612 -0.904 1.00 92.75 89 ALA A C 1
ATOM 733 O O . ALA A 1 89 ? 0.829 0.898 -1.679 1.00 92.75 89 ALA A O 1
ATOM 734 N N . GLU A 1 90 ? -0.486 -0.648 -0.729 1.00 93.06 90 GLU A N 1
ATOM 735 C CA . GLU A 1 90 ? 0.074 -1.767 -1.480 1.00 93.06 90 GLU A CA 1
ATOM 736 C C . GLU A 1 90 ? -0.239 -1.678 -2.978 1.00 93.06 90 GLU A C 1
ATOM 738 O O . GLU A 1 90 ? 0.648 -1.907 -3.802 1.00 93.06 90 GLU A O 1
ATOM 743 N N . GLN A 1 91 ? -1.456 -1.285 -3.356 1.00 93.44 91 GLN A N 1
ATOM 744 C CA . GLN A 1 91 ? -1.809 -1.074 -4.760 1.00 93.44 91 GLN A CA 1
ATOM 745 C C . GLN A 1 91 ? -0.972 0.040 -5.394 1.00 93.44 91 GLN A C 1
ATOM 747 O O . GLN A 1 91 ? -0.465 -0.141 -6.503 1.00 93.44 91 GLN A O 1
ATOM 752 N N . VAL A 1 92 ? -0.779 1.162 -4.692 1.00 93.06 92 VAL A N 1
ATOM 753 C CA . VAL A 1 92 ? 0.086 2.261 -5.153 1.00 93.06 92 VAL A CA 1
ATOM 754 C C . VAL A 1 92 ? 1.518 1.764 -5.352 1.00 93.06 92 VAL A C 1
ATOM 756 O O . VAL A 1 92 ? 2.096 1.951 -6.426 1.00 93.06 92 VAL A O 1
ATOM 759 N N . ARG A 1 93 ? 2.070 1.052 -4.361 1.00 91.44 93 ARG A N 1
ATOM 760 C CA . ARG A 1 93 ? 3.407 0.448 -4.445 1.00 91.44 93 ARG A CA 1
ATOM 761 C C . ARG A 1 93 ? 3.525 -0.485 -5.652 1.00 91.44 93 ARG A C 1
ATOM 763 O O . ARG A 1 93 ? 4.475 -0.375 -6.424 1.00 91.44 93 ARG A O 1
ATOM 770 N N . ASN A 1 94 ? 2.567 -1.391 -5.829 1.00 94.19 94 ASN A N 1
ATOM 771 C CA . ASN A 1 94 ? 2.606 -2.406 -6.879 1.00 94.19 94 ASN A CA 1
ATOM 772 C C . ASN A 1 94 ? 2.495 -1.783 -8.278 1.00 94.19 94 ASN A C 1
ATOM 774 O O . ASN A 1 94 ? 3.241 -2.176 -9.172 1.00 94.19 94 ASN A O 1
ATOM 778 N N . ARG A 1 95 ? 1.644 -0.764 -8.466 1.00 93.56 95 ARG A N 1
ATOM 779 C CA . ARG A 1 95 ? 1.569 -0.020 -9.738 1.00 93.56 95 ARG A CA 1
ATOM 780 C C . ARG A 1 95 ? 2.915 0.591 -10.114 1.00 93.56 95 ARG A C 1
ATOM 782 O O . ARG A 1 95 ? 3.335 0.479 -11.261 1.00 93.56 95 ARG A O 1
ATOM 789 N N . LYS A 1 96 ? 3.610 1.184 -9.144 1.00 91.88 96 LYS A N 1
ATOM 790 C CA . LYS A 1 96 ? 4.914 1.811 -9.375 1.00 91.88 96 LYS A CA 1
ATOM 791 C C . LYS A 1 96 ? 6.007 0.796 -9.701 1.00 91.88 96 LYS A C 1
ATOM 793 O O . LYS A 1 96 ? 6.837 1.041 -10.570 1.00 91.88 96 LYS A O 1
ATOM 798 N N . ILE A 1 97 ? 5.982 -0.366 -9.047 1.00 94.50 97 ILE A N 1
ATOM 799 C CA . ILE A 1 97 ? 6.872 -1.486 -9.383 1.00 94.50 97 ILE A CA 1
ATOM 800 C C . ILE A 1 97 ? 6.656 -1.925 -10.835 1.00 94.50 97 ILE A C 1
ATOM 802 O O . ILE A 1 97 ? 7.627 -2.088 -11.570 1.00 94.50 97 ILE A O 1
ATOM 806 N N . GLU A 1 98 ? 5.405 -2.088 -11.266 1.00 95.25 98 GLU A N 1
ATOM 807 C CA . GLU A 1 98 ? 5.098 -2.484 -12.645 1.00 95.25 98 GLU A CA 1
ATOM 808 C C . GLU A 1 98 ? 5.492 -1.413 -13.670 1.00 95.25 98 GLU A C 1
ATOM 810 O O . GLU A 1 98 ? 6.029 -1.743 -14.727 1.00 95.25 98 GLU A O 1
ATOM 815 N N . GLU A 1 99 ? 5.313 -0.128 -13.353 1.00 95.44 99 GLU A N 1
ATOM 816 C CA . GLU A 1 99 ? 5.803 0.967 -14.196 1.00 95.44 99 GLU A CA 1
ATOM 817 C C . GLU A 1 99 ? 7.326 0.896 -14.378 1.00 95.44 99 GLU A C 1
ATOM 819 O O . GLU A 1 99 ? 7.825 0.987 -15.502 1.00 95.44 99 GLU A O 1
ATOM 824 N N . PHE A 1 100 ? 8.073 0.678 -13.291 1.00 95.44 100 PHE A N 1
ATOM 825 C CA . PHE A 1 100 ? 9.522 0.531 -13.374 1.00 95.44 100 PHE A CA 1
ATOM 826 C C . PHE A 1 100 ? 9.935 -0.703 -14.166 1.00 95.44 100 PHE A C 1
ATOM 828 O O . PHE A 1 100 ? 10.830 -0.595 -14.998 1.00 95.44 100 PHE A O 1
ATOM 835 N N . LYS A 1 101 ? 9.280 -1.853 -13.972 1.00 96.00 101 LYS A N 1
ATOM 836 C CA . LYS A 1 101 ? 9.567 -3.059 -14.765 1.00 96.00 101 LYS A CA 1
ATOM 837 C C . LYS A 1 101 ? 9.410 -2.803 -16.261 1.00 96.00 101 LYS A C 1
ATOM 839 O O . LYS A 1 101 ? 10.290 -3.181 -17.025 1.00 96.00 101 LYS A O 1
ATOM 844 N N . ARG A 1 102 ? 8.333 -2.123 -16.671 1.00 96.50 102 ARG A N 1
ATOM 8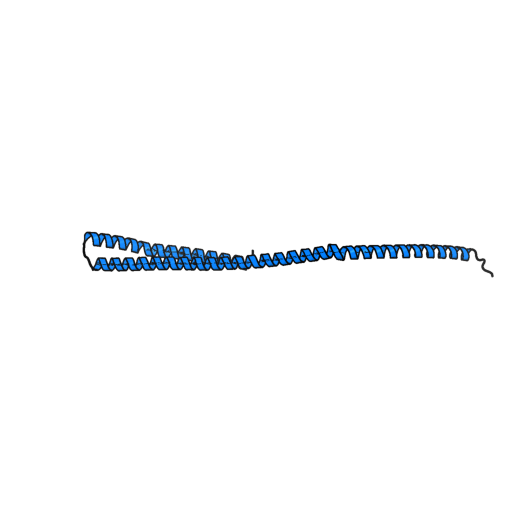45 C CA . ARG A 1 102 ? 8.110 -1.758 -18.080 1.00 96.50 102 ARG A CA 1
ATOM 846 C C . ARG A 1 102 ? 9.201 -0.833 -18.607 1.00 96.50 102 ARG A C 1
ATOM 848 O O . ARG A 1 102 ? 9.751 -1.103 -19.666 1.00 96.50 102 ARG A O 1
ATOM 855 N N . LYS A 1 103 ? 9.557 0.210 -17.850 1.00 96.06 103 LYS A N 1
ATOM 856 C CA . LYS A 1 103 ? 10.649 1.125 -18.220 1.00 96.06 103 LYS A CA 1
ATOM 857 C C . LYS A 1 103 ? 11.984 0.395 -18.365 1.00 96.06 103 LYS A C 1
ATOM 859 O O . LYS A 1 103 ? 12.697 0.624 -19.331 1.00 96.06 103 LYS A O 1
ATOM 864 N N . TYR A 1 104 ? 12.311 -0.504 -17.438 1.00 96.19 104 TYR A N 1
ATOM 865 C CA . TYR A 1 104 ? 13.534 -1.302 -17.522 1.00 96.19 104 TYR A CA 1
ATOM 866 C C . TYR A 1 104 ? 13.539 -2.248 -18.723 1.00 96.19 104 TYR A C 1
ATOM 868 O O . TYR A 1 104 ? 14.579 -2.384 -19.360 1.00 96.19 104 TYR A O 1
ATOM 876 N N . ALA A 1 105 ? 12.404 -2.875 -19.043 1.00 96.56 105 ALA A N 1
ATOM 877 C CA . ALA A 1 105 ? 12.281 -3.720 -20.227 1.00 96.56 105 ALA A CA 1
ATOM 878 C C . ALA A 1 105 ? 12.503 -2.911 -21.513 1.00 96.56 105 ALA A C 1
ATOM 880 O O . ALA A 1 105 ? 13.329 -3.297 -22.329 1.00 96.56 105 ALA A O 1
ATOM 881 N N . GLN A 1 106 ? 11.865 -1.743 -21.630 1.00 96.94 106 GLN A N 1
ATOM 882 C CA . GLN A 1 106 ? 12.042 -0.861 -22.783 1.00 96.94 106 GLN A CA 1
ATOM 883 C C . GLN A 1 106 ? 13.499 -0.396 -22.934 1.00 96.94 106 GLN A C 1
ATOM 885 O O . GLN A 1 106 ? 14.056 -0.472 -24.021 1.00 96.94 106 GLN A O 1
ATOM 890 N N . ILE A 1 107 ? 14.151 0.023 -21.844 1.00 96.69 107 ILE A N 1
ATOM 891 C CA . ILE A 1 107 ? 15.573 0.410 -21.877 1.00 96.69 107 ILE A CA 1
ATOM 892 C C . ILE A 1 107 ? 16.455 -0.768 -22.316 1.00 96.69 107 ILE A C 1
ATOM 894 O O . ILE A 1 107 ? 17.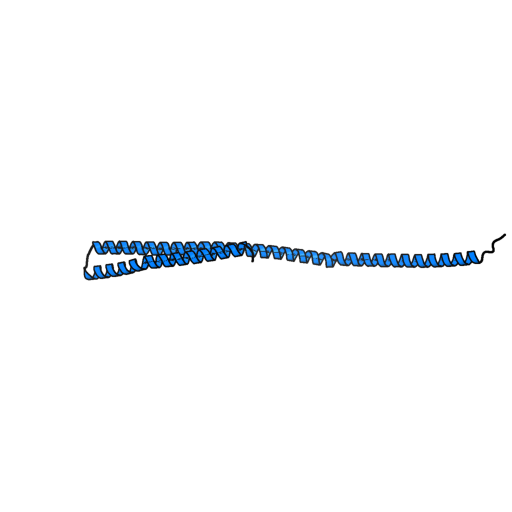441 -0.569 -23.023 1.00 96.69 107 ILE A O 1
ATOM 898 N N . ALA A 1 108 ? 16.137 -1.992 -21.885 1.00 96.38 108 ALA A N 1
ATOM 899 C CA . ALA A 1 108 ? 16.883 -3.1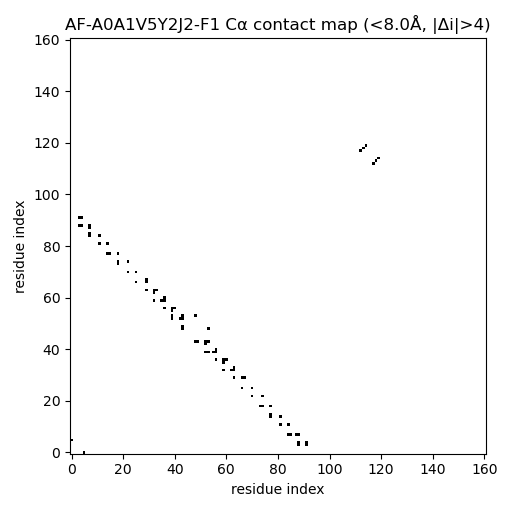77 -22.294 1.00 96.38 108 ALA A CA 1
ATOM 900 C C . ALA A 1 108 ? 16.706 -3.471 -23.792 1.00 96.38 108 ALA A C 1
ATOM 902 O O . ALA A 1 108 ? 17.703 -3.728 -24.461 1.00 96.38 108 ALA A O 1
ATOM 903 N N . GLU A 1 109 ? 15.481 -3.370 -24.314 1.00 96.00 109 GLU A N 1
ATOM 904 C CA . GLU A 1 109 ? 15.185 -3.517 -25.746 1.00 96.00 109 GLU A CA 1
ATOM 905 C C . GLU A 1 109 ? 15.893 -2.443 -26.581 1.00 96.00 109 GLU A C 1
ATOM 907 O O . GLU A 1 109 ? 16.574 -2.771 -27.548 1.00 96.00 109 GLU A O 1
ATOM 912 N N . GLU A 1 110 ? 15.812 -1.171 -26.177 1.00 96.62 110 GLU A N 1
ATOM 913 C CA . GLU A 1 110 ? 16.496 -0.060 -26.854 1.00 96.62 110 GLU A CA 1
ATOM 914 C C . GLU A 1 110 ? 18.019 -0.252 -26.856 1.00 96.62 110 GLU A C 1
ATOM 916 O O . GLU A 1 110 ? 18.680 -0.043 -27.874 1.00 96.62 110 GLU A O 1
ATOM 921 N N . ARG A 1 111 ? 18.591 -0.693 -25.729 1.00 96.69 111 ARG A N 1
ATOM 922 C CA . ARG A 1 111 ? 20.021 -1.010 -25.631 1.00 96.69 111 ARG A CA 1
ATOM 923 C C . ARG A 1 111 ? 20.405 -2.136 -26.587 1.00 96.69 111 ARG A C 1
ATOM 925 O O . ARG A 1 111 ? 21.453 -2.050 -27.225 1.00 96.69 111 ARG A O 1
ATOM 932 N N . ASP A 1 112 ? 19.606 -3.194 -26.643 1.00 95.62 112 ASP A N 1
ATOM 933 C CA . ASP A 1 112 ? 19.902 -4.351 -27.483 1.00 95.62 112 ASP A CA 1
ATOM 934 C C . ASP A 1 112 ? 19.767 -3.989 -28.971 1.00 95.62 112 ASP A C 1
ATOM 936 O O . ASP A 1 112 ? 20.661 -4.326 -29.741 1.00 95.62 112 ASP A O 1
ATOM 940 N N . ALA A 1 113 ? 18.779 -3.174 -29.357 1.00 95.88 113 ALA A N 1
ATOM 941 C CA . ALA A 1 113 ? 18.665 -2.628 -30.714 1.00 95.88 113 ALA A CA 1
ATOM 942 C C . ALA A 1 113 ? 19.879 -1.762 -31.105 1.00 95.88 113 ALA A C 1
ATOM 944 O O . ALA A 1 113 ? 20.444 -1.919 -32.188 1.00 95.88 113 ALA A O 1
ATOM 945 N N . ILE A 1 114 ? 20.351 -0.887 -30.205 1.00 95.88 114 ILE A N 1
ATOM 946 C CA . ILE A 1 114 ? 21.575 -0.105 -30.446 1.00 95.88 114 ILE A CA 1
ATOM 947 C C . ILE A 1 114 ? 22.775 -1.031 -30.673 1.00 95.88 114 ILE A C 1
ATOM 949 O O . ILE A 1 114 ? 23.579 -0.795 -31.576 1.00 95.88 114 ILE A O 1
ATOM 953 N N . ARG A 1 115 ? 22.912 -2.069 -29.842 1.00 96.56 115 ARG A N 1
ATOM 954 C CA . ARG A 1 115 ? 24.055 -2.984 -29.890 1.00 96.56 115 ARG A CA 1
ATOM 955 C C . ARG A 1 115 ? 24.052 -3.853 -31.143 1.00 96.56 115 ARG A C 1
ATOM 957 O O . ARG A 1 115 ? 25.108 -4.023 -31.745 1.00 96.56 115 ARG A O 1
ATOM 964 N N . ASP A 1 116 ? 22.902 -4.418 -31.484 1.00 96.00 116 ASP A N 1
ATOM 965 C CA . ASP A 1 116 ? 22.807 -5.507 -32.454 1.00 96.00 116 ASP A CA 1
ATOM 966 C C . ASP A 1 116 ? 22.483 -5.012 -33.871 1.00 96.00 116 ASP A C 1
ATOM 968 O O . ASP A 1 116 ? 22.811 -5.701 -34.834 1.00 96.00 116 ASP A O 1
ATOM 972 N N . GLU A 1 117 ? 21.905 -3.815 -34.016 1.00 94.81 117 GLU A N 1
ATOM 973 C CA . GLU A 1 117 ? 21.534 -3.244 -35.319 1.00 94.81 117 GLU A CA 1
ATOM 974 C C . GLU A 1 117 ? 22.335 -1.970 -35.620 1.00 94.81 117 GLU A C 1
ATOM 976 O O . GLU A 1 117 ? 23.117 -1.931 -36.571 1.00 94.81 117 GLU A O 1
ATOM 981 N N . ILE A 1 118 ? 22.219 -0.948 -34.765 1.00 95.75 118 ILE A N 1
ATOM 982 C CA . ILE A 1 118 ? 22.753 0.393 -35.064 1.00 95.75 118 ILE A CA 1
ATOM 983 C C . ILE A 1 118 ? 24.285 0.405 -35.101 1.00 95.75 118 ILE A C 1
ATOM 985 O O . ILE A 1 118 ? 24.879 0.982 -36.011 1.00 95.75 118 ILE A O 1
ATOM 989 N N . ILE A 1 119 ? 24.952 -0.210 -34.118 1.00 95.62 119 ILE A N 1
ATOM 990 C CA . ILE A 1 119 ? 26.422 -0.253 -34.090 1.00 95.62 119 ILE A CA 1
ATOM 991 C C . ILE A 1 119 ? 26.978 -0.971 -35.335 1.00 95.62 119 ILE A C 1
ATOM 993 O O . ILE A 1 119 ? 27.818 -0.373 -36.011 1.00 95.62 119 ILE A O 1
ATOM 997 N N . PRO A 1 120 ? 26.517 -2.184 -35.701 1.00 97.44 120 PRO A N 1
ATOM 998 C CA . PRO A 1 120 ? 26.965 -2.854 -36.921 1.00 97.44 120 PRO A CA 1
ATOM 999 C C . PRO A 1 120 ? 26.732 -2.053 -38.207 1.00 97.44 120 PRO A C 1
ATOM 1001 O O . PRO A 1 120 ? 27.610 -2.034 -39.074 1.00 97.44 120 PRO A O 1
ATOM 1004 N N . GLU A 1 121 ? 25.588 -1.374 -38.334 1.00 97.62 121 GLU A N 1
ATOM 1005 C CA . GLU A 1 121 ? 25.304 -0.501 -39.480 1.00 97.62 121 GLU A CA 1
ATOM 1006 C C . GLU A 1 121 ? 26.308 0.653 -39.573 1.00 97.62 121 GLU A C 1
ATOM 1008 O O . GLU A 1 121 ? 26.914 0.863 -40.627 1.00 97.62 121 GLU A O 1
ATOM 1013 N N . LEU A 1 122 ? 26.563 1.348 -38.460 1.00 96.94 122 LEU A N 1
ATOM 1014 C CA . LEU A 1 122 ? 27.539 2.439 -38.402 1.00 96.94 122 LEU A CA 1
ATOM 1015 C C . LEU A 1 122 ? 28.969 1.955 -38.674 1.00 96.94 122 LEU A C 1
ATOM 1017 O O . LEU A 1 122 ? 29.737 2.632 -39.360 1.00 96.94 122 LEU A O 1
ATOM 1021 N N . GLU A 1 123 ? 29.344 0.779 -38.166 1.00 97.12 123 GLU A N 1
ATOM 1022 C CA . GLU A 1 123 ? 30.637 0.163 -38.468 1.00 97.12 123 GLU A CA 1
ATOM 1023 C C . GLU A 1 123 ? 30.780 -0.146 -39.961 1.00 97.12 123 GLU A C 1
ATOM 1025 O O . GLU A 1 123 ? 31.857 0.046 -40.536 1.00 97.12 123 GLU A O 1
ATOM 1030 N N . GLN A 1 124 ? 29.709 -0.617 -40.603 1.00 96.50 124 GLN A N 1
ATOM 1031 C CA . GLN A 1 124 ? 29.714 -0.883 -42.035 1.00 96.50 124 GLN A CA 1
ATOM 1032 C C . GLN A 1 124 ? 29.806 0.407 -42.854 1.00 96.50 124 GLN A C 1
ATOM 1034 O O . GLN A 1 124 ? 30.629 0.485 -43.767 1.00 96.50 124 GLN A O 1
ATOM 1039 N N . GLU A 1 125 ? 29.045 1.439 -42.496 1.00 97.31 125 GLU A N 1
ATOM 1040 C CA . GLU A 1 125 ? 29.110 2.740 -43.162 1.00 97.31 125 GLU A CA 1
ATOM 1041 C C . GLU A 1 125 ? 30.508 3.369 -43.037 1.00 97.31 125 GLU A C 1
ATOM 1043 O O . GLU A 1 125 ? 31.071 3.860 -44.021 1.00 97.31 125 GLU A O 1
ATOM 1048 N N . LEU A 1 126 ? 31.132 3.275 -41.856 1.00 97.31 126 LEU A N 1
ATOM 1049 C CA . LEU A 1 126 ? 32.518 3.699 -41.644 1.00 97.31 126 LEU A CA 1
ATOM 1050 C C . LEU A 1 126 ? 33.501 2.937 -42.542 1.00 97.31 126 LEU A C 1
ATOM 1052 O O . LEU A 1 126 ? 34.408 3.553 -43.113 1.00 97.31 126 LEU A O 1
ATOM 1056 N N . ARG A 1 127 ? 33.328 1.616 -42.701 1.00 97.44 127 ARG A N 1
ATOM 1057 C CA . ARG A 1 127 ? 34.147 0.804 -43.619 1.00 97.44 127 ARG A CA 1
ATOM 1058 C C . ARG A 1 127 ? 33.988 1.267 -45.067 1.00 97.44 127 ARG A C 1
ATOM 1060 O O . ARG A 1 127 ? 34.994 1.470 -45.752 1.00 97.44 127 ARG A O 1
ATOM 1067 N N . ASP A 1 128 ? 32.761 1.493 -45.520 1.00 97.94 128 ASP A N 1
ATOM 1068 C CA . ASP A 1 128 ? 32.477 1.920 -46.892 1.00 97.94 128 ASP A CA 1
ATOM 1069 C C . ASP A 1 128 ? 33.047 3.317 -47.184 1.00 97.94 128 ASP A C 1
ATOM 1071 O O . ASP A 1 128 ? 33.650 3.550 -48.239 1.00 97.94 128 ASP A O 1
ATOM 1075 N N . LEU A 1 129 ? 32.924 4.247 -46.232 1.00 97.75 129 LEU A N 1
ATOM 1076 C CA . LEU A 1 129 ? 33.525 5.578 -46.323 1.00 97.75 129 LEU A CA 1
ATOM 1077 C C . LEU A 1 129 ? 35.055 5.516 -46.349 1.00 97.75 129 LEU A C 1
ATOM 1079 O O . LEU A 1 129 ? 35.680 6.233 -47.135 1.00 97.75 129 LEU A O 1
ATOM 1083 N N . ALA A 1 130 ? 35.671 4.640 -45.552 1.00 96.56 130 ALA A N 1
ATOM 1084 C CA . ALA A 1 130 ? 37.117 4.442 -45.570 1.00 96.56 130 ALA A CA 1
ATOM 1085 C C . ALA A 1 130 ? 37.610 3.922 -46.934 1.00 96.56 130 ALA A C 1
ATOM 1087 O O . ALA A 1 130 ? 38.627 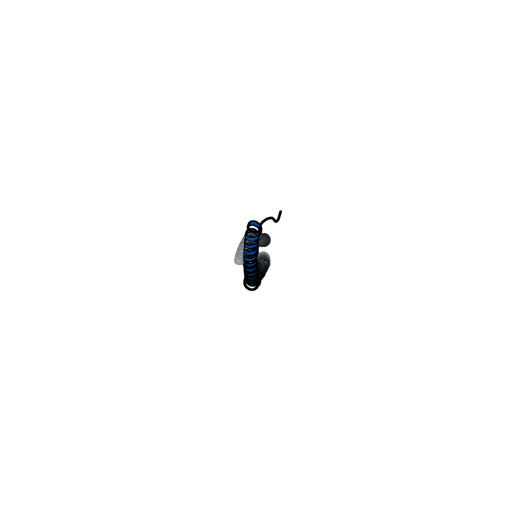4.400 -47.445 1.00 96.56 130 ALA A O 1
ATOM 1088 N N . ILE A 1 131 ? 36.869 3.000 -47.561 1.00 97.31 131 ILE A N 1
ATOM 1089 C CA . ILE A 1 131 ? 37.169 2.503 -48.914 1.00 97.31 131 ILE A CA 1
ATOM 1090 C C . ILE A 1 131 ? 37.038 3.631 -49.944 1.00 97.31 131 ILE A C 1
ATOM 1092 O O . ILE A 1 131 ? 37.956 3.841 -50.740 1.00 97.31 131 ILE A O 1
ATOM 1096 N N . LYS A 1 132 ? 35.935 4.392 -49.913 1.00 97.00 132 LYS A N 1
ATOM 1097 C CA . LYS A 1 132 ? 35.728 5.535 -50.820 1.00 97.00 132 LYS A CA 1
ATOM 1098 C C . LYS A 1 132 ? 36.852 6.558 -50.696 1.00 97.00 132 LYS A C 1
ATOM 1100 O O . LYS A 1 132 ? 37.407 6.965 -51.713 1.00 97.00 132 LYS A O 1
ATOM 1105 N N . LYS A 1 133 ? 37.238 6.913 -49.467 1.00 97.25 133 LYS A N 1
ATOM 1106 C CA . LYS A 1 133 ? 38.359 7.821 -49.211 1.00 97.25 133 LYS A CA 1
ATOM 1107 C C . LYS A 1 133 ? 39.652 7.297 -49.836 1.00 97.25 133 LYS A C 1
ATOM 1109 O O . LYS A 1 133 ? 40.287 8.025 -50.586 1.00 97.25 133 LYS A O 1
ATOM 1114 N N . LYS A 1 134 ? 40.007 6.029 -49.597 1.00 97.38 134 LYS A N 1
ATOM 1115 C CA . LYS A 1 134 ? 41.218 5.416 -50.168 1.00 97.38 134 LYS A CA 1
ATOM 1116 C C . LYS A 1 134 ? 41.227 5.462 -51.701 1.00 97.38 134 LYS A C 1
ATOM 1118 O O . LYS A 1 134 ? 42.274 5.704 -52.304 1.00 97.38 134 LYS A O 1
ATOM 1123 N N . ASN A 1 135 ? 40.076 5.239 -52.334 1.00 97.00 135 ASN A N 1
ATOM 1124 C CA . ASN A 1 135 ? 39.945 5.327 -53.787 1.00 97.00 135 ASN A CA 1
ATOM 1125 C C . ASN A 1 135 ? 40.139 6.767 -54.282 1.00 97.00 135 ASN A C 1
ATOM 1127 O O . ASN A 1 135 ? 40.904 6.974 -55.222 1.00 97.00 135 ASN A O 1
ATOM 1131 N N . CYS A 1 136 ? 39.518 7.755 -53.627 1.00 96.50 136 CYS A N 1
ATOM 1132 C CA . CYS A 1 136 ? 39.727 9.172 -53.938 1.00 96.50 136 CYS A CA 1
ATOM 1133 C C . CYS A 1 136 ? 41.195 9.584 -53.756 1.00 96.50 136 CYS A C 1
ATOM 1135 O O . CYS A 1 136 ? 41.758 10.210 -54.647 1.00 96.50 136 CYS A O 1
ATOM 1137 N N . ASP A 1 137 ? 41.836 9.183 -52.654 1.00 96.62 137 ASP A N 1
ATOM 1138 C CA . ASP A 1 137 ? 43.254 9.458 -52.391 1.00 96.62 137 ASP A CA 1
ATOM 1139 C C . ASP A 1 137 ? 44.147 8.859 -53.496 1.00 96.62 137 ASP A C 1
ATOM 1141 O O . ASP A 1 137 ? 45.089 9.499 -53.965 1.00 96.62 137 ASP A O 1
ATOM 1145 N N . SER A 1 138 ? 43.816 7.653 -53.975 1.00 96.44 138 SER A N 1
ATOM 1146 C CA . SER A 1 138 ? 44.538 6.996 -55.075 1.00 96.44 138 SER A CA 1
ATOM 1147 C C . SER A 1 138 ? 44.354 7.730 -56.410 1.00 96.44 138 SER A C 1
ATOM 1149 O O . SER A 1 138 ? 45.324 7.935 -57.137 1.00 96.44 138 SER A O 1
ATOM 1151 N N . GLN A 1 139 ? 43.129 8.165 -56.727 1.00 96.38 139 GLN A N 1
ATOM 1152 C CA . GLN A 1 139 ? 42.839 8.951 -57.933 1.00 96.38 139 GLN A CA 1
ATOM 1153 C C . GLN A 1 139 ? 43.532 10.315 -57.903 1.00 96.38 139 GLN A C 1
ATOM 1155 O O . GLN A 1 139 ? 44.121 10.725 -58.902 1.00 96.38 139 GLN A O 1
ATOM 1160 N N . LEU A 1 140 ? 43.512 10.995 -56.754 1.00 96.69 140 LEU A N 1
ATOM 1161 C CA . LEU A 1 140 ? 44.225 12.255 -56.558 1.00 96.69 140 LEU A CA 1
ATOM 1162 C C . LEU A 1 140 ? 45.726 12.081 -56.787 1.00 96.69 140 LEU A C 1
ATOM 1164 O O . LEU A 1 140 ? 46.335 12.910 -57.461 1.00 96.69 140 LEU A O 1
ATOM 1168 N N . LEU A 1 141 ? 46.323 10.996 -56.283 1.00 96.38 141 LEU A N 1
ATOM 1169 C CA . LEU A 1 141 ? 47.738 10.700 -56.509 1.00 96.38 141 LEU A CA 1
ATOM 1170 C C . LEU A 1 141 ? 48.051 10.494 -57.999 1.00 96.38 141 LEU A C 1
ATOM 1172 O O . LEU A 1 141 ? 49.036 11.046 -58.491 1.00 96.38 141 LEU A O 1
ATOM 1176 N N . MET A 1 142 ? 47.208 9.748 -58.724 1.00 96.00 142 MET A N 1
ATOM 1177 C CA . MET A 1 142 ? 47.362 9.547 -60.170 1.00 96.00 142 MET A CA 1
ATOM 1178 C C . MET A 1 142 ? 47.284 10.872 -60.932 1.00 96.00 142 MET A C 1
ATOM 1180 O O . MET A 1 142 ? 48.231 11.214 -61.637 1.00 96.00 142 MET A O 1
ATOM 1184 N N . LEU A 1 143 ? 46.230 11.664 -60.719 1.00 95.75 143 LEU A N 1
ATOM 1185 C CA . LEU A 1 143 ? 46.066 12.971 -61.366 1.00 95.75 143 LEU A CA 1
ATOM 1186 C C . LEU A 1 143 ? 47.219 13.927 -61.035 1.00 95.75 143 LEU A C 1
ATOM 1188 O O . LEU A 1 143 ? 47.729 14.612 -61.915 1.00 95.75 143 LEU A O 1
ATOM 1192 N N . THR A 1 144 ? 47.690 13.934 -59.786 1.00 95.12 144 THR A N 1
ATOM 1193 C CA . THR A 1 144 ? 48.861 14.732 -59.386 1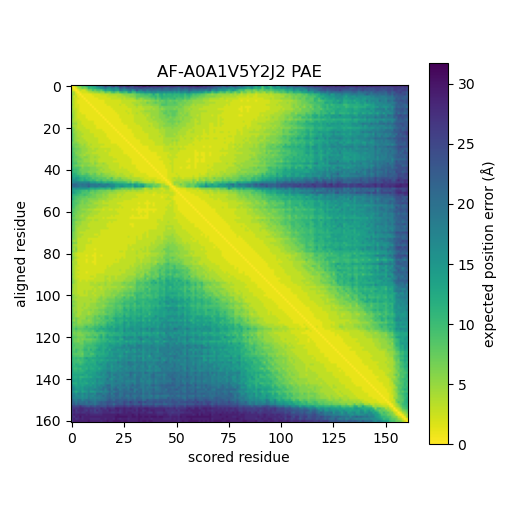.00 95.12 144 THR A CA 1
ATOM 1194 C C . THR A 1 144 ? 50.108 14.300 -60.159 1.00 95.12 144 THR A C 1
ATOM 1196 O O . THR A 1 144 ? 50.909 15.136 -60.571 1.00 95.12 144 THR A O 1
ATOM 1199 N N . SER A 1 145 ? 50.294 12.995 -60.377 1.00 93.94 145 SER A N 1
ATOM 1200 C CA . SER A 1 145 ? 51.424 12.486 -61.158 1.00 93.94 145 SER A CA 1
ATOM 1201 C C . SER A 1 145 ? 51.332 12.860 -62.643 1.00 93.94 145 SER A C 1
ATOM 1203 O O . SER A 1 145 ? 52.348 13.231 -63.229 1.00 93.94 145 SER A O 1
ATOM 1205 N N . GLU A 1 146 ? 50.130 12.841 -63.225 1.00 94.75 146 GLU A N 1
ATOM 1206 C CA . GLU A 1 146 ? 49.875 13.239 -64.614 1.00 94.75 146 GLU A CA 1
ATOM 1207 C C . GLU A 1 146 ? 50.113 14.737 -64.823 1.00 94.75 146 GLU A C 1
ATOM 1209 O O . GLU A 1 146 ? 50.824 15.109 -65.755 1.00 94.75 146 GLU A O 1
ATOM 1214 N N . ILE A 1 147 ? 49.610 15.589 -63.920 1.00 93.56 147 ILE A N 1
ATOM 1215 C CA . ILE A 1 147 ? 49.863 17.039 -63.938 1.00 93.56 147 ILE A CA 1
ATOM 1216 C C . ILE A 1 147 ? 51.371 17.310 -63.904 1.00 93.56 147 ILE A C 1
ATOM 1218 O O . ILE A 1 147 ? 51.899 17.979 -64.787 1.00 93.56 147 ILE A O 1
ATOM 1222 N N . ASN A 1 148 ? 52.093 16.698 -62.960 1.00 91.75 148 ASN A N 1
ATOM 1223 C CA . ASN A 1 148 ? 53.546 16.858 -62.859 1.00 91.75 148 ASN A CA 1
ATOM 1224 C C . ASN A 1 148 ? 54.295 16.388 -64.122 1.00 91.75 148 ASN A C 1
ATOM 1226 O O . ASN A 1 148 ? 55.377 16.895 -64.423 1.00 91.75 148 ASN A O 1
ATOM 1230 N N . ALA A 1 149 ? 53.778 15.386 -64.838 1.00 90.94 149 ALA A N 1
ATOM 1231 C CA . ALA A 1 149 ? 54.361 14.930 -66.096 1.00 90.94 149 ALA A CA 1
ATOM 1232 C C . ALA A 1 149 ? 54.106 15.929 -67.236 1.00 90.94 149 ALA A C 1
ATOM 1234 O O . ALA A 1 149 ? 55.027 16.205 -68.007 1.00 90.94 149 ALA A O 1
ATOM 1235 N N . LEU A 1 150 ? 52.898 16.494 -67.317 1.00 91.19 150 LEU A N 1
ATOM 1236 C CA . LEU A 1 150 ? 52.536 17.525 -68.293 1.00 91.19 150 LEU A CA 1
ATOM 1237 C C . LEU A 1 150 ? 53.331 18.819 -68.081 1.00 91.19 150 LEU A C 1
ATOM 1239 O O . LEU A 1 150 ? 53.909 19.323 -69.042 1.00 91.19 150 LEU A O 1
ATOM 1243 N N . ASP A 1 151 ? 53.472 19.284 -66.836 1.00 88.62 151 ASP A N 1
ATOM 1244 C CA . ASP A 1 151 ? 54.274 20.471 -66.500 1.00 88.62 151 ASP A CA 1
ATOM 1245 C C . ASP A 1 151 ? 55.724 20.328 -66.995 1.00 88.62 151 ASP A C 1
ATOM 1247 O O . ASP A 1 151 ? 56.323 21.257 -67.539 1.00 88.62 151 ASP A O 1
ATOM 1251 N N . ARG A 1 152 ? 56.308 19.127 -66.871 1.00 84.50 152 ARG A N 1
ATOM 1252 C CA . ARG A 1 152 ? 57.661 18.842 -67.382 1.00 84.50 152 ARG A CA 1
ATOM 1253 C C . ARG A 1 152 ? 57.743 18.876 -68.907 1.00 84.50 152 ARG A C 1
ATOM 1255 O O . ARG A 1 152 ? 58.812 19.181 -69.435 1.00 84.50 152 ARG A O 1
ATOM 1262 N N . LEU A 1 153 ? 56.671 18.524 -69.614 1.00 82.31 153 LEU A N 1
ATOM 1263 C CA . LEU A 1 153 ? 56.624 18.580 -71.075 1.00 82.31 153 LEU A CA 1
ATOM 1264 C C . LEU A 1 153 ? 56.479 20.025 -71.563 1.00 82.31 153 LEU A C 1
ATOM 1266 O O . LEU A 1 153 ? 57.212 20.416 -72.469 1.00 82.31 153 LEU A O 1
ATOM 1270 N N . GLU A 1 154 ? 55.636 20.844 -70.928 1.00 72.69 154 GLU A N 1
ATOM 1271 C CA . GLU A 1 154 ? 55.505 22.270 -71.267 1.00 72.69 154 GLU A CA 1
ATOM 1272 C C . GLU A 1 154 ? 56.828 23.034 -71.111 1.00 72.69 154 GLU A C 1
ATOM 1274 O O . GLU A 1 154 ? 57.197 23.804 -71.996 1.00 72.69 154 GLU A O 1
ATOM 1279 N N . ILE A 1 155 ? 57.603 22.768 -70.052 1.00 61.88 155 ILE A N 1
ATOM 1280 C CA . ILE A 1 155 ? 58.916 23.406 -69.831 1.00 61.88 155 ILE A CA 1
ATOM 1281 C C . ILE A 1 155 ? 59.943 23.023 -70.916 1.00 61.88 155 ILE A C 1
ATOM 1283 O O . ILE A 1 155 ? 60.836 23.810 -71.226 1.00 61.88 155 ILE A O 1
ATOM 1287 N N . ASN A 1 156 ? 59.822 21.831 -71.510 1.00 59.16 156 ASN A N 1
ATOM 1288 C CA . ASN A 1 156 ? 60.750 21.318 -72.526 1.00 59.16 156 ASN A CA 1
ATOM 1289 C C . ASN A 1 156 ? 60.255 21.500 -73.969 1.00 59.16 156 ASN A C 1
ATOM 1291 O O . ASN A 1 156 ? 60.928 21.056 -74.902 1.00 59.16 156 ASN A O 1
ATOM 1295 N N . THR A 1 157 ? 59.101 22.139 -74.178 1.00 54.53 157 THR A N 1
ATOM 1296 C CA . THR A 1 157 ? 58.603 22.426 -75.525 1.00 54.53 157 THR A CA 1
ATOM 1297 C C . THR A 1 157 ? 59.191 23.767 -75.983 1.00 54.53 157 THR A C 1
ATOM 1299 O O . THR A 1 157 ? 58.845 24.801 -75.407 1.00 54.53 157 THR A O 1
ATOM 1302 N N . PRO A 1 158 ? 60.099 23.812 -76.980 1.00 55.50 158 PRO A N 1
ATOM 1303 C CA . PRO A 1 158 ? 60.625 25.080 -77.468 1.00 55.50 158 PRO A CA 1
ATOM 1304 C C . PRO A 1 158 ? 59.473 25.900 -78.054 1.00 55.50 158 PRO A C 1
ATOM 1306 O O . PRO A 1 158 ? 58.717 25.407 -78.894 1.00 55.50 158 PRO A O 1
ATOM 1309 N N . ARG A 1 159 ? 59.332 27.154 -77.610 1.00 54.31 159 ARG A N 1
ATOM 1310 C CA . ARG A 1 159 ? 58.448 28.114 -78.275 1.00 54.31 159 ARG A CA 1
ATOM 1311 C C . ARG A 1 159 ? 58.968 28.289 -79.698 1.00 54.31 159 ARG A C 1
ATOM 1313 O O . ARG A 1 159 ? 60.047 28.838 -79.894 1.00 54.31 159 ARG A O 1
ATOM 1320 N N . LEU A 1 160 ? 58.229 27.752 -80.662 1.00 55.69 160 LEU A N 1
ATOM 1321 C CA . LEU A 1 160 ? 58.411 28.080 -82.068 1.00 55.69 160 LEU A CA 1
ATOM 1322 C C . LEU A 1 160 ? 57.947 29.532 -82.242 1.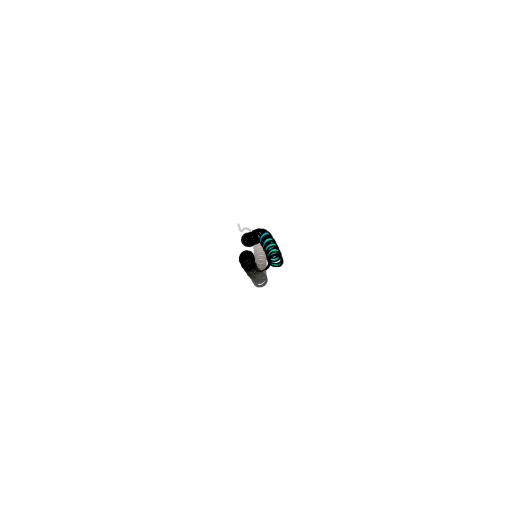00 55.69 160 LEU A C 1
ATOM 1324 O O . LEU A 1 160 ? 56.749 29.785 -82.360 1.00 55.69 160 LEU A O 1
ATOM 1328 N N . GLU A 1 161 ? 58.898 30.461 -82.141 1.00 52.56 161 GLU A N 1
ATOM 1329 C CA . GLU A 1 161 ? 58.797 31.824 -82.683 1.00 52.56 161 GLU A CA 1
ATOM 1330 C C . GLU A 1 161 ? 59.119 31.823 -84.182 1.00 52.56 161 GLU A C 1
ATOM 1332 O O . GLU A 1 161 ? 60.046 31.082 -84.592 1.00 52.56 161 GLU A O 1
#